Protein AF-A0A538U2J8-F1 (afdb_monomer_lite)

InterPro domains:
  IPR008551 Transport and Golgi organisation protein 2 [PF05742] (1-91)
  IPR008551 Transport and Golgi organisation protein 2 [PTHR17985] (13-91)

Organism: Eiseniibacteriota bacterium (NCBI:txid2212470)

Structure (mmCIF, N/CA/C/O backbone):
data_AF-A0A538U2J8-F1
#
_entry.id   AF-A0A538U2J8-F1
#
loop_
_atom_site.group_PDB
_atom_site.id
_atom_site.type_symbol
_atom_site.label_atom_id
_atom_site.label_alt_id
_atom_site.label_comp_id
_atom_site.label_asym_id
_atom_site.label_entity_id
_atom_site.label_seq_id
_atom_site.pdbx_PDB_ins_code
_atom_site.Cartn_x
_atom_site.Cartn_y
_atom_site.Cartn_z
_atom_site.occupancy
_atom_site.B_iso_or_equiv
_atom_site.auth_seq_id
_atom_site.auth_comp_id
_atom_site.auth_asym_id
_atom_site.auth_atom_id
_atom_site.pdbx_PDB_model_num
ATOM 1 N N . MET A 1 1 ? 1.912 10.768 -15.714 1.00 70.12 1 MET A N 1
ATOM 2 C CA . MET A 1 1 ? 1.910 11.317 -14.343 1.00 70.12 1 MET A CA 1
ATOM 3 C C . MET A 1 1 ? 0.729 10.720 -13.601 1.00 70.12 1 MET A C 1
ATOM 5 O O . MET A 1 1 ? -0.397 11.134 -13.828 1.00 70.12 1 MET A O 1
ATOM 9 N N . CYS A 1 2 ? 0.975 9.734 -12.738 1.00 85.62 2 CYS A N 1
ATOM 10 C CA . CYS A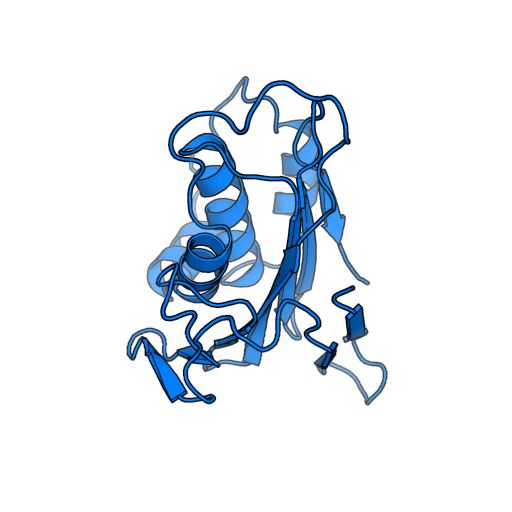 1 2 ? -0.083 9.175 -11.897 1.00 85.62 2 CYS A CA 1
ATOM 11 C C . CYS A 1 2 ? -0.618 10.241 -10.924 1.00 85.62 2 CYS A C 1
ATOM 13 O O . CYS A 1 2 ? 0.172 10.995 -10.352 1.00 85.62 2 CYS A O 1
ATOM 15 N N . THR A 1 3 ? -1.932 10.251 -10.711 1.00 88.50 3 THR A N 1
ATOM 16 C CA . THR A 1 3 ? -2.639 11.192 -9.831 1.00 88.50 3 THR A CA 1
ATOM 17 C C . THR A 1 3 ? -3.480 10.405 -8.841 1.00 88.50 3 THR A C 1
ATOM 19 O O . THR A 1 3 ? -4.131 9.434 -9.223 1.00 88.50 3 THR A O 1
ATOM 22 N N . LEU A 1 4 ? -3.510 10.834 -7.582 1.00 90.94 4 LEU A N 1
ATOM 23 C CA . LEU A 1 4 ? -4.366 10.255 -6.554 1.00 90.94 4 LEU A CA 1
ATOM 24 C C . LEU A 1 4 ? -5.042 11.376 -5.770 1.00 90.94 4 LEU A C 1
ATOM 26 O O . LEU A 1 4 ? -4.392 12.338 -5.367 1.00 90.94 4 LEU A O 1
ATOM 30 N N . ILE A 1 5 ? -6.343 11.220 -5.554 1.00 92.38 5 ILE A N 1
ATOM 31 C CA . ILE A 1 5 ? -7.198 12.076 -4.739 1.00 92.38 5 ILE A CA 1
ATOM 32 C C . ILE A 1 5 ? -7.765 11.195 -3.628 1.00 92.38 5 ILE A C 1
ATOM 34 O O . ILE A 1 5 ? -8.367 10.156 -3.902 1.00 92.38 5 ILE A O 1
ATOM 38 N N . LEU A 1 6 ? -7.571 11.622 -2.384 1.00 92.88 6 LEU A N 1
ATOM 39 C CA . LEU A 1 6 ? -8.107 10.993 -1.183 1.00 92.88 6 LEU A CA 1
ATOM 40 C C . LEU A 1 6 ? -8.945 12.031 -0.434 1.00 92.88 6 LEU A C 1
ATOM 42 O O . LEU A 1 6 ? -8.470 13.137 -0.186 1.00 92.88 6 LEU A O 1
ATOM 46 N N . GLY A 1 7 ? -10.166 11.662 -0.058 1.00 91.31 7 GLY A N 1
ATOM 47 C CA . GLY A 1 7 ? -11.003 12.424 0.861 1.00 91.31 7 GLY A CA 1
ATOM 48 C C . GLY A 1 7 ? -11.506 11.520 1.978 1.00 91.31 7 GLY A C 1
ATOM 49 O O . GLY A 1 7 ? -12.246 10.573 1.715 1.00 91.31 7 GLY A O 1
ATOM 50 N N . ARG A 1 8 ? -11.116 11.810 3.220 1.00 89.56 8 ARG A N 1
ATOM 51 C CA . ARG A 1 8 ? -11.652 11.156 4.418 1.00 89.56 8 ARG A CA 1
ATOM 52 C C . ARG A 1 8 ? -12.831 11.966 4.949 1.00 89.56 8 ARG A C 1
ATOM 54 O O . ARG A 1 8 ? -12.775 13.189 4.959 1.00 89.56 8 ARG A O 1
ATOM 61 N N . ASP A 1 9 ? -13.913 11.289 5.313 1.00 90.44 9 ASP A N 1
ATOM 62 C CA . ASP A 1 9 ? -15.152 11.818 5.904 1.00 90.44 9 ASP A CA 1
ATOM 63 C C . ASP A 1 9 ? -15.890 12.930 5.120 1.00 90.44 9 ASP A C 1
ATOM 65 O O . ASP A 1 9 ? -16.995 13.330 5.489 1.00 90.44 9 ASP A O 1
ATOM 69 N N . VAL A 1 10 ? -15.375 13.337 3.952 1.00 91.31 10 VAL A N 1
ATOM 70 C CA . VAL A 1 10 ? -15.978 14.307 3.015 1.00 91.31 10 VAL A CA 1
ATOM 71 C C . VAL A 1 10 ? -17.358 13.898 2.478 1.00 91.31 10 VAL A C 1
ATOM 73 O O . VAL A 1 10 ? -18.078 14.737 1.948 1.00 91.31 10 VAL A O 1
ATOM 76 N N . LEU A 1 11 ? -17.740 12.622 2.615 1.00 90.19 11 LEU A N 1
ATOM 77 C CA . LEU A 1 11 ? -19.073 12.092 2.282 1.00 90.19 11 LEU A CA 1
ATOM 78 C C . LEU A 1 11 ? -19.846 11.608 3.529 1.00 90.19 11 LEU A C 1
ATOM 80 O O . LEU A 1 11 ? -20.761 10.789 3.400 1.00 90.19 11 LEU A O 1
ATOM 84 N N . GLY A 1 12 ? -19.467 12.071 4.725 1.00 91.56 12 GLY A N 1
ATOM 85 C CA . GLY A 1 12 ? -19.970 11.624 6.031 1.00 91.56 12 GLY A CA 1
ATOM 86 C C . GLY A 1 12 ? -18.958 10.761 6.795 1.00 91.56 12 GLY A C 1
ATOM 87 O O . GLY A 1 12 ? -18.108 10.121 6.185 1.00 91.56 12 GLY A O 1
ATOM 88 N N . GLN A 1 13 ? -19.067 10.736 8.127 1.00 90.75 13 GLN A N 1
ATOM 89 C CA . GLN A 1 13 ? -18.110 10.083 9.034 1.00 90.75 13 GLN A CA 1
ATOM 90 C C . GLN A 1 13 ? -17.902 8.583 8.758 1.00 90.75 13 GLN A C 1
ATOM 92 O O . GLN A 1 13 ? -18.843 7.855 8.430 1.00 90.75 13 GLN A O 1
ATOM 97 N N . GLY A 1 14 ? -16.667 8.115 8.951 1.00 87.38 14 GLY A N 1
ATOM 98 C CA . GLY A 1 14 ? -16.268 6.724 8.743 1.00 87.38 14 GLY A CA 1
ATOM 99 C C . GLY A 1 14 ? -16.186 6.327 7.266 1.00 87.38 14 GLY A C 1
ATOM 100 O O . GLY A 1 14 ? -16.427 5.161 6.935 1.00 87.38 14 GLY A O 1
ATOM 101 N N . ARG A 1 15 ? -15.897 7.276 6.362 1.00 89.62 15 ARG A N 1
ATOM 102 C CA . ARG A 1 15 ? -15.886 7.047 4.906 1.00 89.62 15 ARG A CA 1
ATOM 103 C C . ARG A 1 15 ? -14.585 7.508 4.264 1.00 89.62 15 ARG A C 1
ATOM 105 O O . ARG A 1 15 ? -14.061 8.575 4.557 1.00 89.62 15 ARG A O 1
ATOM 112 N N . VAL A 1 16 ? -14.116 6.715 3.306 1.00 90.94 16 VAL A N 1
ATOM 113 C CA . VAL A 1 16 ? -12.975 7.036 2.447 1.00 90.94 16 VAL A CA 1
ATOM 114 C C . VAL A 1 16 ? -13.465 7.128 1.008 1.00 90.94 16 VAL A C 1
ATOM 116 O O . VAL A 1 16 ? -13.988 6.158 0.462 1.00 90.94 16 VAL A O 1
ATOM 119 N N . LEU A 1 17 ? -13.273 8.291 0.391 1.00 91.44 17 LEU A N 1
ATOM 120 C CA . LEU A 1 17 ? -13.365 8.489 -1.049 1.00 91.44 17 LEU A CA 1
ATOM 121 C C . LEU A 1 17 ? -11.952 8.429 -1.635 1.00 91.44 17 LEU A C 1
ATOM 123 O O . LEU A 1 17 ? -11.073 9.180 -1.214 1.00 91.44 17 LEU A O 1
ATOM 127 N N . LEU A 1 18 ? -11.747 7.568 -2.629 1.00 91.44 18 LEU A N 1
ATOM 128 C CA . LEU A 1 18 ? -10.489 7.455 -3.359 1.00 91.44 18 LEU A CA 1
ATOM 129 C C . LEU A 1 18 ? -10.755 7.533 -4.864 1.00 91.44 18 LEU A C 1
ATOM 131 O O . LEU A 1 18 ? -11.567 6.775 -5.389 1.00 91.44 18 LEU A O 1
ATOM 135 N N . ALA A 1 19 ? -10.026 8.401 -5.558 1.00 91.62 19 ALA A N 1
ATOM 136 C CA . ALA A 1 19 ? -9.932 8.395 -7.012 1.00 91.62 19 ALA A CA 1
ATOM 137 C C . ALA A 1 19 ? -8.454 8.378 -7.411 1.00 91.62 19 ALA A C 1
ATOM 139 O O . ALA A 1 19 ? -7.679 9.227 -6.977 1.00 91.62 19 ALA A O 1
ATOM 140 N N . ALA A 1 20 ? -8.051 7.414 -8.235 1.00 89.31 20 ALA A N 1
ATOM 141 C CA . ALA A 1 20 ? -6.679 7.290 -8.709 1.00 89.31 20 ALA A CA 1
ATOM 142 C C . ALA A 1 20 ? -6.673 7.201 -10.236 1.00 89.31 20 ALA A C 1
ATOM 144 O O . ALA A 1 20 ? -7.227 6.259 -10.799 1.00 89.31 20 ALA A O 1
ATOM 145 N N . ASN A 1 21 ? -6.035 8.168 -10.900 1.00 87.69 21 ASN A N 1
ATOM 146 C CA . ASN A 1 21 ? -5.711 8.035 -12.313 1.00 87.69 21 ASN A CA 1
ATOM 147 C C . ASN A 1 21 ? -4.321 7.428 -12.458 1.00 87.69 21 ASN A C 1
ATOM 149 O O . ASN A 1 21 ? -3.330 7.969 -11.949 1.00 87.69 21 ASN A O 1
ATOM 153 N N . ARG A 1 22 ? -4.250 6.342 -13.221 1.00 85.88 22 ARG A N 1
ATOM 154 C CA . ARG A 1 22 ? -2.985 5.750 -13.607 1.00 85.88 22 ARG A CA 1
ATOM 155 C C . ARG A 1 22 ? -2.555 6.273 -14.975 1.00 85.88 22 ARG A C 1
ATOM 157 O O . ARG A 1 22 ? -3.319 6.231 -15.927 1.00 85.88 22 ARG A O 1
ATOM 164 N N . ASP A 1 23 ? -1.308 6.726 -15.055 1.00 81.06 23 ASP A N 1
ATOM 165 C CA . ASP A 1 23 ? -0.713 7.239 -16.288 1.00 81.06 23 ASP A CA 1
ATOM 166 C C . ASP A 1 23 ? 0.780 6.864 -16.351 1.00 81.06 23 ASP A C 1
ATOM 168 O O . ASP A 1 23 ? 1.617 7.419 -15.620 1.00 81.06 23 ASP A O 1
ATOM 172 N N . GLU A 1 24 ? 1.044 5.872 -17.204 1.00 80.25 24 GLU A N 1
ATOM 173 C CA . GLU A 1 24 ? 2.308 5.230 -17.584 1.00 80.25 24 GLU A CA 1
ATOM 174 C C . GLU A 1 24 ? 2.142 4.672 -19.021 1.00 80.25 24 GLU A C 1
ATOM 176 O O . GLU A 1 24 ? 1.032 4.652 -19.549 1.00 80.25 24 GLU A O 1
ATOM 181 N N . ASP A 1 25 ? 3.242 4.235 -19.642 1.00 83.19 25 ASP A N 1
ATOM 182 C CA . ASP A 1 25 ? 3.318 3.586 -20.962 1.00 83.19 25 ASP A CA 1
ATOM 183 C C . ASP A 1 25 ? 2.108 2.673 -21.301 1.00 83.19 25 ASP A C 1
ATOM 185 O O . ASP A 1 25 ? 1.963 1.609 -20.688 1.00 83.19 25 ASP A O 1
ATOM 189 N N . PRO A 1 26 ? 1.274 3.033 -22.304 1.00 83.12 26 PRO A N 1
ATOM 190 C CA . PRO A 1 26 ? 0.135 2.224 -22.746 1.00 83.12 26 PRO A CA 1
ATOM 191 C C . PRO A 1 26 ? 0.498 0.827 -23.269 1.00 83.12 26 PRO A C 1
ATOM 193 O O . PRO A 1 26 ? -0.369 -0.044 -23.308 1.00 83.12 26 PRO A O 1
ATOM 196 N N . ALA A 1 27 ? 1.754 0.587 -23.662 1.00 89.06 27 ALA A N 1
ATOM 197 C CA . ALA A 1 27 ? 2.226 -0.733 -24.079 1.00 89.06 27 ALA A CA 1
ATOM 198 C C . ALA A 1 27 ? 2.588 -1.649 -22.892 1.00 89.06 27 ALA A C 1
ATOM 200 O O . ALA A 1 27 ? 2.877 -2.833 -23.091 1.00 89.06 27 ALA A O 1
ATOM 201 N N . ARG A 1 28 ? 2.583 -1.144 -21.648 1.00 88.44 28 ARG A N 1
ATOM 202 C CA . ARG A 1 28 ? 2.939 -1.930 -20.461 1.00 88.44 28 ARG A CA 1
ATOM 203 C C . ARG A 1 28 ? 1.826 -2.936 -20.120 1.00 88.44 28 ARG A C 1
ATOM 205 O O . ARG A 1 28 ? 0.731 -2.523 -19.740 1.00 88.44 28 ARG A O 1
ATOM 212 N N . PRO A 1 29 ? 2.083 -4.258 -20.180 1.00 92.62 29 PRO A N 1
ATOM 213 C CA . PRO A 1 29 ? 1.033 -5.251 -20.003 1.00 92.62 29 PRO A CA 1
ATOM 214 C C . PRO A 1 29 ? 0.550 -5.303 -18.548 1.00 92.62 29 PRO A C 1
ATOM 216 O O . PRO A 1 29 ? 1.333 -5.463 -17.607 1.00 92.62 29 PRO A O 1
ATOM 219 N N . ALA A 1 30 ? -0.766 -5.223 -18.384 1.00 92.62 30 ALA A N 1
ATOM 220 C CA . ALA A 1 30 ? -1.463 -5.374 -17.117 1.00 92.62 30 ALA A CA 1
ATOM 221 C C . ALA A 1 30 ? -2.723 -6.231 -17.295 1.00 92.62 30 ALA A C 1
ATOM 223 O O . ALA A 1 30 ? -3.224 -6.397 -18.410 1.00 92.62 30 ALA A O 1
ATOM 224 N N . ASP A 1 31 ? -3.222 -6.775 -16.194 1.00 94.88 31 ASP A N 1
ATOM 225 C CA . ASP A 1 31 ? -4.511 -7.460 -16.123 1.00 94.88 31 ASP A CA 1
ATOM 226 C C . ASP A 1 31 ? -5.601 -6.495 -15.631 1.00 94.88 31 ASP A C 1
ATOM 228 O O . ASP A 1 31 ? -5.300 -5.599 -14.827 1.00 94.88 31 ASP A O 1
ATOM 232 N N . PRO A 1 32 ? -6.860 -6.656 -16.084 1.00 93.25 32 PRO A N 1
ATOM 233 C CA . PRO A 1 32 ? -7.988 -5.902 -15.545 1.00 93.25 32 PRO A CA 1
ATOM 234 C C . PRO A 1 32 ? -8.179 -6.190 -14.042 1.00 93.25 32 PRO A C 1
ATOM 236 O O . PRO A 1 32 ? -7.621 -7.161 -13.526 1.00 93.25 32 PRO A O 1
ATOM 239 N N . PRO A 1 33 ? -8.967 -5.372 -13.318 1.00 93.44 33 PRO A N 1
ATOM 240 C CA . PRO A 1 33 ? -9.253 -5.610 -11.908 1.00 93.44 33 PRO A CA 1
ATOM 241 C C . PRO A 1 33 ? -9.812 -7.016 -11.659 1.00 93.44 33 PRO A C 1
ATOM 243 O O . PRO A 1 33 ? -10.858 -7.384 -12.191 1.00 93.44 33 PRO A O 1
ATOM 246 N N . GLY A 1 34 ? -9.111 -7.785 -10.831 1.00 96.06 34 GLY A N 1
ATOM 247 C CA . GLY A 1 34 ? -9.464 -9.150 -10.458 1.00 96.06 34 GLY A CA 1
ATOM 248 C C . GLY A 1 34 ? -8.949 -9.486 -9.063 1.00 96.06 34 GLY A C 1
ATOM 249 O O . GLY A 1 34 ? -8.457 -8.611 -8.347 1.00 96.06 34 GLY A O 1
ATOM 250 N N . VAL A 1 35 ? -9.067 -10.750 -8.662 1.00 97.38 35 VAL A N 1
ATOM 251 C CA . VAL A 1 35 ? -8.549 -11.212 -7.368 1.00 97.38 35 VAL A CA 1
ATOM 252 C C . VAL A 1 35 ? -7.024 -11.309 -7.434 1.00 97.38 35 VAL A C 1
ATOM 254 O O . VAL A 1 35 ? -6.470 -11.968 -8.311 1.00 97.38 35 VAL A O 1
ATOM 257 N N . LEU A 1 36 ? -6.345 -10.647 -6.500 1.00 96.94 36 LEU A N 1
ATOM 258 C CA . LEU A 1 36 ? -4.885 -10.646 -6.368 1.00 96.94 36 LEU A CA 1
ATOM 259 C C . LEU A 1 36 ? -4.394 -11.612 -5.276 1.00 96.94 36 LEU A C 1
ATOM 261 O O . LEU A 1 36 ? -3.248 -12.054 -5.323 1.00 96.94 36 LEU A O 1
ATOM 265 N N . MET A 1 37 ? -5.256 -11.903 -4.299 1.00 95.19 37 MET A N 1
ATOM 266 C CA . MET A 1 37 ? -5.047 -12.779 -3.141 1.00 95.19 37 MET A CA 1
ATOM 267 C C . MET A 1 37 ? -6.429 -13.108 -2.553 1.00 95.19 37 MET A C 1
ATOM 269 O O . MET A 1 37 ? -7.303 -12.243 -2.579 1.00 95.19 37 MET A O 1
ATOM 273 N N . GLU A 1 38 ? -6.649 -14.318 -2.033 1.00 93.75 38 GLU A N 1
ATOM 274 C CA . GLU A 1 38 ? -7.930 -14.693 -1.396 1.00 93.75 38 GLU A CA 1
ATOM 275 C C . GLU A 1 38 ? -7.930 -14.497 0.130 1.00 93.75 38 GLU A C 1
ATOM 277 O O . GLU A 1 38 ? -8.976 -14.233 0.721 1.00 93.75 38 GLU A O 1
ATOM 282 N N . HIS A 1 39 ? -6.771 -14.603 0.790 1.00 90.75 39 HIS A N 1
ATOM 283 C CA . HIS A 1 39 ? -6.652 -14.560 2.253 1.00 90.75 39 HIS A CA 1
ATOM 284 C C . HIS A 1 39 ? -5.461 -13.678 2.693 1.00 90.75 39 HIS A C 1
ATOM 286 O O . HIS A 1 39 ? -4.326 -14.143 2.613 1.00 90.75 39 HIS A O 1
ATOM 292 N N . PRO A 1 40 ? -5.696 -12.431 3.160 1.00 91.88 40 PRO A N 1
ATOM 293 C CA . PRO A 1 40 ? -6.956 -11.688 3.062 1.00 91.88 40 PRO A CA 1
ATOM 294 C C . PRO A 1 40 ? -7.343 -11.421 1.600 1.00 91.88 40 PRO A C 1
ATOM 296 O O . PRO A 1 40 ? -6.489 -11.366 0.715 1.00 91.88 40 PRO A O 1
ATOM 299 N N . ARG A 1 41 ? -8.638 -11.231 1.337 1.00 95.12 41 ARG A N 1
ATOM 300 C CA . ARG A 1 41 ? -9.131 -11.017 -0.025 1.00 95.12 41 ARG A CA 1
ATOM 301 C C . ARG A 1 41 ? -8.723 -9.641 -0.549 1.00 95.12 41 ARG A C 1
ATOM 303 O O . ARG A 1 41 ? -9.126 -8.611 -0.002 1.00 95.12 41 ARG A O 1
ATOM 310 N N . LEU A 1 42 ? -7.929 -9.637 -1.619 1.00 97.19 42 LEU A N 1
ATOM 311 C CA . LEU A 1 42 ? -7.433 -8.451 -2.316 1.00 97.19 42 LEU A CA 1
ATOM 312 C C . LEU A 1 42 ? -7.969 -8.400 -3.745 1.00 97.19 42 LEU A C 1
ATOM 314 O O . LEU A 1 42 ? -7.876 -9.381 -4.482 1.00 97.19 42 LEU A O 1
ATOM 318 N N . VAL A 1 43 ? -8.451 -7.231 -4.163 1.00 96.81 43 VAL A N 1
ATOM 319 C CA . VAL A 1 43 ? -8.939 -6.966 -5.523 1.00 96.81 43 VAL A CA 1
ATOM 320 C C . VAL A 1 43 ? -8.187 -5.785 -6.133 1.00 96.81 43 VAL A C 1
ATOM 322 O O . VAL A 1 43 ? -8.015 -4.749 -5.493 1.00 96.81 43 VAL A O 1
ATOM 325 N N . GLY A 1 44 ? -7.746 -5.920 -7.381 1.00 95.81 44 GLY A N 1
ATOM 326 C CA . GLY A 1 44 ? -7.039 -4.869 -8.114 1.00 95.81 44 GLY A CA 1
ATOM 327 C C . GLY A 1 44 ? -6.495 -5.358 -9.456 1.00 95.81 44 GLY A C 1
ATOM 328 O O . GLY A 1 44 ? -6.603 -6.536 -9.787 1.00 95.81 44 GLY A O 1
ATOM 329 N N . GLY A 1 45 ? -5.924 -4.455 -10.255 1.00 95.00 45 GLY A N 1
ATOM 330 C CA . GLY A 1 45 ? -5.249 -4.828 -11.508 1.00 95.00 45 GLY A CA 1
ATOM 331 C C . GLY A 1 45 ? -3.825 -5.327 -11.250 1.00 95.00 45 GLY A C 1
ATOM 332 O O . GLY A 1 45 ? -3.132 -4.783 -10.385 1.00 95.00 45 GLY A O 1
ATOM 333 N N . ARG A 1 46 ? -3.356 -6.330 -11.997 1.00 95.62 46 ARG A N 1
ATOM 334 C CA . ARG A 1 46 ? -2.002 -6.901 -11.850 1.00 95.62 46 ARG A CA 1
ATOM 335 C C . ARG A 1 46 ? -1.051 -6.352 -12.913 1.00 95.62 46 ARG A C 1
ATOM 337 O O . ARG A 1 46 ? -1.425 -6.209 -14.070 1.00 95.62 46 ARG A O 1
ATOM 344 N N . ASP A 1 47 ? 0.190 -6.050 -12.546 1.00 94.12 47 ASP A N 1
ATOM 345 C CA . ASP A 1 47 ? 1.259 -5.743 -13.501 1.00 94.12 47 ASP A CA 1
ATOM 346 C C . ASP A 1 47 ? 1.870 -7.052 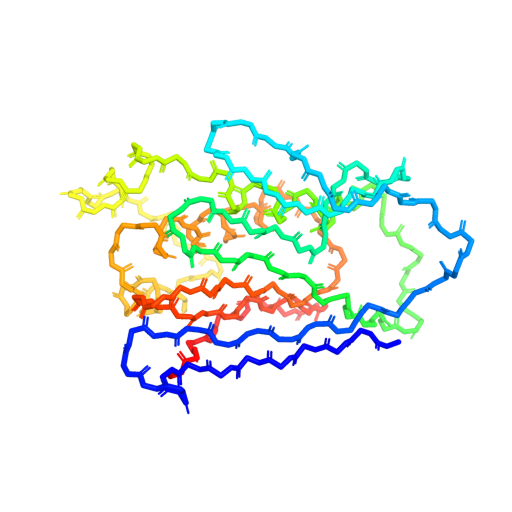-14.023 1.00 94.12 47 ASP A C 1
ATOM 348 O O . ASP A 1 47 ? 2.538 -7.765 -13.271 1.00 94.12 47 ASP A O 1
ATOM 352 N N . ARG A 1 48 ? 1.680 -7.375 -15.309 1.00 93.75 48 ARG A N 1
ATOM 353 C CA . ARG A 1 48 ? 2.207 -8.621 -15.894 1.00 93.75 48 ARG A CA 1
ATOM 354 C C . ARG A 1 48 ? 3.719 -8.601 -16.127 1.00 93.75 48 ARG A C 1
ATOM 356 O O . ARG A 1 48 ? 4.310 -9.662 -16.286 1.00 93.75 48 ARG A O 1
ATOM 363 N N . ARG A 1 49 ? 4.360 -7.427 -16.122 1.00 90.81 49 ARG A N 1
ATOM 364 C CA . ARG A 1 49 ? 5.819 -7.275 -16.270 1.00 90.81 49 ARG A CA 1
ATOM 365 C C . ARG A 1 49 ? 6.559 -7.340 -14.929 1.00 90.81 49 ARG A C 1
ATOM 367 O O . ARG A 1 49 ? 7.710 -7.757 -14.901 1.00 90.81 49 ARG A O 1
ATOM 374 N N . ALA A 1 50 ? 5.931 -6.897 -13.841 1.00 90.69 50 ALA A N 1
ATOM 375 C CA . ALA A 1 50 ? 6.563 -6.726 -12.527 1.00 90.69 50 ALA A CA 1
ATOM 376 C C . ALA A 1 50 ? 5.855 -7.466 -11.372 1.00 90.69 50 ALA A C 1
ATOM 378 O O . ALA A 1 50 ? 6.185 -7.225 -10.207 1.00 90.69 50 ALA A O 1
ATOM 379 N N . GLY A 1 51 ? 4.857 -8.306 -11.676 1.00 93.44 51 GLY A N 1
ATOM 380 C CA . GLY A 1 51 ? 4.147 -9.224 -10.769 1.00 93.44 51 GLY A CA 1
ATOM 381 C C . GLY A 1 51 ? 3.246 -8.591 -9.698 1.00 93.44 51 GLY A C 1
ATOM 382 O O . GLY A 1 51 ? 2.370 -9.266 -9.164 1.00 93.44 51 GLY A O 1
ATOM 383 N N . GLY A 1 52 ? 3.465 -7.317 -9.374 1.00 95.00 52 GLY A N 1
ATOM 384 C CA . GLY A 1 52 ? 2.779 -6.588 -8.310 1.00 95.00 52 GLY A CA 1
ATOM 385 C C . GLY A 1 52 ? 1.480 -5.902 -8.734 1.00 95.00 52 GLY A C 1
ATOM 386 O O . GLY A 1 52 ? 0.941 -6.141 -9.814 1.00 95.00 52 GLY A O 1
ATOM 387 N N . THR A 1 53 ? 1.007 -4.982 -7.896 1.00 96.12 53 THR A N 1
ATOM 388 C CA . THR A 1 53 ? -0.099 -4.065 -8.208 1.00 96.12 53 THR A CA 1
ATOM 389 C C . THR A 1 53 ? 0.242 -2.620 -7.833 1.00 96.12 53 THR A C 1
ATOM 391 O O . THR A 1 53 ? 1.241 -2.344 -7.180 1.00 96.12 53 THR A O 1
ATOM 394 N N . TRP A 1 54 ? -0.590 -1.683 -8.267 1.00 94.56 54 TRP A N 1
ATOM 395 C CA . TRP A 1 54 ? -0.521 -0.250 -7.967 1.00 94.56 54 TRP A CA 1
ATOM 396 C C . TRP A 1 54 ? -1.757 0.281 -7.227 1.00 94.56 54 TRP A C 1
ATOM 398 O O . TRP A 1 54 ? -1.717 1.401 -6.721 1.00 94.56 54 TRP A O 1
ATOM 408 N N . LEU A 1 55 ? -2.813 -0.529 -7.103 1.00 96.00 55 LEU A N 1
ATOM 409 C CA . LEU A 1 55 ? -3.959 -0.278 -6.232 1.00 96.00 55 LEU A CA 1
ATOM 410 C C . LEU A 1 55 ? -4.590 -1.624 -5.854 1.00 96.00 55 LEU A C 1
ATOM 412 O O . LEU A 1 55 ? -5.038 -2.359 -6.733 1.00 96.00 55 LEU A O 1
ATOM 416 N N . ALA A 1 56 ? -4.626 -1.925 -4.557 1.00 96.88 56 ALA A N 1
ATOM 417 C CA . ALA A 1 56 ? -5.289 -3.087 -3.977 1.00 96.88 56 ALA A CA 1
ATOM 418 C C . ALA A 1 56 ? -6.390 -2.627 -3.015 1.00 96.88 56 ALA A C 1
ATOM 420 O O . ALA A 1 56 ? -6.104 -1.982 -2.005 1.00 96.88 56 ALA A O 1
ATOM 421 N N . LEU A 1 57 ? -7.640 -2.980 -3.311 1.00 96.00 57 LEU A N 1
ATOM 422 C CA . LEU A 1 57 ? -8.731 -2.932 -2.344 1.00 96.00 57 LEU A CA 1
ATOM 423 C C . LEU A 1 57 ? -8.679 -4.211 -1.506 1.00 96.00 57 LEU A C 1
ATOM 425 O O . LEU A 1 57 ? -8.652 -5.308 -2.063 1.00 96.00 57 LEU A O 1
ATOM 429 N N . ARG A 1 58 ? -8.682 -4.074 -0.183 1.00 94.88 58 ARG A N 1
ATOM 430 C CA . ARG A 1 58 ? -8.762 -5.185 0.765 1.00 94.88 58 ARG A CA 1
ATOM 431 C C . ARG A 1 58 ? -10.197 -5.326 1.256 1.00 94.88 58 ARG A C 1
ATOM 433 O O . ARG A 1 58 ? -10.831 -4.348 1.663 1.00 94.88 58 ARG A O 1
ATOM 440 N N . GLU A 1 59 ? -10.696 -6.553 1.279 1.00 87.25 59 GLU A N 1
ATOM 441 C CA . GLU A 1 59 ? -11.939 -6.870 1.972 1.00 87.25 59 GLU A CA 1
ATOM 442 C C . GLU A 1 59 ? -11.820 -6.470 3.457 1.00 87.25 59 GLU A C 1
ATOM 444 O O . GLU A 1 59 ? -10.793 -6.700 4.108 1.00 87.25 59 GLU A O 1
ATOM 449 N N . GLY A 1 60 ? -12.833 -5.763 3.970 1.00 73.06 60 GLY A N 1
ATOM 450 C CA . GLY A 1 60 ? -12.730 -5.032 5.241 1.00 73.06 60 GLY A CA 1
ATOM 451 C C . GLY A 1 60 ? -12.344 -3.544 5.131 1.00 73.06 60 GLY A C 1
ATOM 452 O O . GLY A 1 60 ? -11.858 -2.985 6.104 1.00 73.06 60 GLY A O 1
ATOM 453 N N . ARG A 1 61 ? -12.613 -2.884 3.991 1.00 80.62 61 ARG A N 1
ATOM 454 C CA . ARG A 1 61 ? -12.592 -1.408 3.784 1.00 80.62 61 ARG A CA 1
ATOM 455 C C . ARG A 1 61 ? -11.230 -0.699 3.681 1.00 80.62 61 ARG A C 1
ATOM 457 O O . ARG A 1 61 ? -11.227 0.522 3.531 1.00 80.62 61 ARG A O 1
ATOM 464 N N . ALA A 1 62 ? -10.102 -1.403 3.715 1.00 93.69 62 ALA A N 1
ATOM 465 C CA . ALA A 1 62 ? -8.799 -0.773 3.476 1.00 93.69 62 ALA A CA 1
ATOM 466 C C . ALA A 1 62 ? -8.456 -0.720 1.975 1.00 93.69 62 ALA A C 1
ATOM 468 O O . ALA A 1 62 ? -8.789 -1.635 1.222 1.00 93.69 62 ALA A O 1
ATOM 469 N N . VAL A 1 63 ? -7.743 0.319 1.536 1.00 96.19 63 VAL A N 1
ATOM 470 C CA . VAL A 1 63 ? -7.144 0.397 0.193 1.00 96.19 63 VAL A CA 1
ATOM 471 C C . VAL A 1 63 ? -5.677 0.790 0.312 1.00 96.19 63 VAL A C 1
ATOM 473 O O . VAL A 1 63 ? -5.339 1.729 1.033 1.00 96.19 63 VAL A O 1
ATOM 476 N N . VAL A 1 64 ? -4.810 0.096 -0.424 1.00 97.50 64 VAL A N 1
ATOM 477 C CA . VAL A 1 64 ? -3.383 0.422 -0.541 1.00 97.50 64 VAL A CA 1
ATOM 478 C C . VAL A 1 64 ? -3.081 0.802 -1.986 1.00 97.50 64 VAL A C 1
ATOM 480 O O . VAL A 1 64 ? -3.467 0.083 -2.907 1.00 97.50 64 VAL A O 1
ATOM 483 N N . ALA A 1 65 ? -2.413 1.933 -2.208 1.00 96.56 65 ALA A N 1
ATOM 484 C CA . ALA A 1 65 ? -2.146 2.465 -3.546 1.00 96.56 65 ALA A CA 1
ATOM 485 C C . ALA A 1 65 ? -0.730 3.044 -3.670 1.00 96.56 65 ALA A C 1
ATOM 487 O O . ALA A 1 65 ? -0.148 3.501 -2.688 1.00 96.56 65 ALA A O 1
ATOM 488 N N . LEU A 1 66 ? -0.174 3.046 -4.884 1.00 95.31 66 LEU A N 1
ATOM 489 C CA . LEU A 1 66 ? 1.203 3.464 -5.156 1.00 95.31 66 LEU A CA 1
ATOM 490 C C . LEU A 1 66 ? 1.280 4.545 -6.238 1.00 95.31 66 LEU A C 1
ATOM 492 O O . LEU A 1 66 ? 0.840 4.359 -7.371 1.00 95.31 66 LEU A O 1
ATOM 496 N N . LEU A 1 67 ? 1.971 5.635 -5.913 1.00 92.44 67 LEU A N 1
ATOM 497 C CA . LEU A 1 67 ? 2.415 6.659 -6.851 1.00 92.44 67 LEU A CA 1
ATOM 498 C C . LEU A 1 67 ? 3.915 6.489 -7.126 1.00 92.44 67 LEU A C 1
ATOM 500 O O . LEU A 1 67 ? 4.753 6.685 -6.240 1.00 92.44 67 LEU A O 1
ATOM 504 N N . ASN A 1 68 ? 4.269 6.172 -8.373 1.00 88.69 68 ASN A N 1
ATOM 505 C CA . ASN A 1 68 ? 5.657 6.228 -8.834 1.00 88.69 68 ASN A CA 1
ATOM 506 C C . ASN A 1 68 ? 6.157 7.682 -8.782 1.00 88.69 68 ASN A C 1
ATOM 508 O O . ASN A 1 68 ? 5.584 8.559 -9.431 1.00 88.69 68 ASN A O 1
ATOM 512 N N . ARG A 1 69 ? 7.252 7.943 -8.058 1.00 84.31 69 ARG A N 1
ATOM 513 C CA . ARG A 1 69 ? 7.944 9.240 -8.115 1.00 84.31 69 ARG A CA 1
ATOM 514 C C . ARG A 1 69 ? 8.990 9.227 -9.229 1.00 84.31 69 ARG A C 1
ATOM 516 O O . ARG A 1 69 ? 9.536 8.175 -9.563 1.00 84.31 69 ARG A O 1
ATOM 523 N N . ARG A 1 70 ? 9.274 10.403 -9.801 1.00 74.06 70 ARG A N 1
ATOM 524 C CA . ARG A 1 70 ? 10.379 10.564 -10.757 1.00 74.06 70 ARG A CA 1
ATOM 525 C C . ARG A 1 70 ? 11.706 10.316 -10.046 1.00 74.06 70 ARG A C 1
ATOM 527 O O . ARG A 1 70 ? 11.939 10.842 -8.960 1.00 74.06 70 ARG A O 1
ATOM 534 N N . GLU A 1 71 ? 12.572 9.545 -10.686 1.00 70.62 71 GLU A N 1
ATOM 535 C CA . GLU A 1 71 ? 13.980 9.473 -10.310 1.00 70.62 71 GLU A CA 1
ATOM 536 C C . GLU A 1 71 ? 14.701 10.745 -10.769 1.00 70.62 71 GLU A C 1
ATOM 538 O O . GLU A 1 71 ? 14.277 11.404 -11.723 1.00 70.62 71 GLU A O 1
ATOM 543 N N . ARG A 1 72 ? 15.769 11.128 -10.064 1.00 62.69 72 ARG A N 1
ATOM 544 C CA . ARG A 1 72 ? 16.539 12.327 -10.397 1.00 62.69 72 ARG A CA 1
ATOM 545 C C . ARG A 1 72 ? 17.403 12.037 -11.624 1.00 62.69 72 ARG A C 1
ATOM 547 O O . ARG A 1 72 ? 18.342 11.248 -11.541 1.00 62.69 72 ARG A O 1
ATOM 554 N N . SER A 1 73 ? 17.088 12.678 -12.749 1.00 51.19 73 SER A N 1
ATOM 555 C CA . SER A 1 73 ? 17.887 12.598 -13.977 1.00 51.19 73 SER A CA 1
ATOM 556 C C . SER A 1 73 ? 19.360 12.900 -13.681 1.00 51.19 73 SER A C 1
ATOM 558 O O . SER A 1 73 ? 19.658 13.909 -13.043 1.00 51.19 73 SER A O 1
ATOM 560 N N . GLY A 1 74 ? 20.267 12.031 -14.135 1.00 51.09 74 GLY A N 1
ATOM 561 C CA . GLY A 1 74 ? 21.708 12.153 -13.879 1.00 51.09 74 GLY A CA 1
ATOM 562 C C . GLY A 1 74 ? 22.223 11.446 -12.617 1.00 51.09 74 GLY A C 1
ATOM 563 O O . GLY A 1 74 ? 23.413 11.537 -12.335 1.00 51.09 74 GLY A O 1
ATOM 564 N N . GLY A 1 75 ? 21.378 10.723 -11.871 1.00 49.19 75 GLY A N 1
ATOM 565 C CA . GLY A 1 75 ? 21.871 9.708 -10.930 1.00 49.19 75 GLY A CA 1
ATOM 566 C C . GLY A 1 75 ? 22.604 8.561 -11.652 1.00 49.19 75 GLY A C 1
ATOM 567 O O . GLY A 1 75 ? 22.425 8.397 -12.863 1.00 49.19 75 GLY A O 1
ATOM 568 N N . PRO A 1 76 ? 23.414 7.750 -10.940 1.00 46.38 76 PRO A N 1
ATOM 569 C CA . PRO A 1 76 ? 24.039 6.564 -11.524 1.00 46.38 76 PRO A CA 1
ATOM 570 C C . PRO A 1 76 ? 22.981 5.616 -12.107 1.00 46.38 76 PRO A C 1
ATOM 572 O O . PRO A 1 76 ? 21.839 5.582 -11.637 1.00 46.38 76 PRO A O 1
ATOM 575 N N . ALA A 1 77 ? 23.371 4.849 -13.133 1.00 49.66 77 ALA A N 1
ATOM 576 C CA . ALA A 1 77 ? 22.496 3.885 -13.797 1.00 49.66 77 ALA A CA 1
ATOM 577 C C . ALA A 1 77 ? 21.785 2.987 -12.770 1.00 49.66 77 ALA A C 1
ATOM 579 O O . ALA A 1 77 ? 22.380 2.619 -11.756 1.00 49.66 77 ALA A O 1
ATOM 580 N N . ALA A 1 78 ? 20.504 2.692 -13.022 1.00 54.62 78 ALA A N 1
ATOM 581 C CA . ALA A 1 78 ? 19.600 2.102 -12.037 1.00 54.62 78 ALA A CA 1
ATOM 582 C C . ALA A 1 78 ? 20.247 0.912 -11.311 1.00 54.62 78 ALA A C 1
ATOM 584 O O . ALA A 1 78 ? 20.608 -0.080 -11.943 1.00 54.62 78 ALA A O 1
ATOM 585 N N . ALA A 1 79 ? 20.404 1.053 -9.989 1.00 53.03 79 ALA A N 1
ATOM 586 C CA . ALA A 1 79 ? 21.100 0.076 -9.159 1.00 53.03 79 ALA A CA 1
ATOM 587 C C . ALA A 1 79 ? 20.526 -1.341 -9.368 1.00 53.03 79 ALA A C 1
ATOM 589 O O . ALA A 1 79 ? 19.301 -1.455 -9.521 1.00 53.03 79 ALA A O 1
ATOM 590 N N . PRO A 1 80 ? 21.372 -2.393 -9.364 1.00 52.25 80 PRO A N 1
ATOM 591 C CA . PRO A 1 80 ? 20.934 -3.759 -9.626 1.00 52.25 80 PRO A CA 1
ATOM 592 C C . PRO A 1 80 ? 19.717 -4.152 -8.783 1.00 52.25 80 PRO A C 1
ATOM 594 O O . PRO A 1 80 ? 19.683 -3.916 -7.578 1.00 52.25 80 PRO A O 1
ATOM 597 N N . GLU A 1 81 ? 18.719 -4.727 -9.453 1.00 67.94 81 GLU A N 1
ATOM 598 C CA . GLU A 1 81 ? 17.583 -5.436 -8.848 1.00 67.94 81 GLU A CA 1
ATOM 599 C C . GLU A 1 81 ? 16.839 -4.690 -7.722 1.00 67.94 81 GLU A C 1
ATOM 601 O O . GLU A 1 81 ? 16.470 -5.254 -6.692 1.00 67.94 81 GLU A O 1
ATOM 606 N N . ARG A 1 82 ? 16.511 -3.410 -7.955 1.00 83.25 82 ARG A N 1
ATOM 607 C CA . ARG A 1 82 ? 15.491 -2.715 -7.149 1.00 83.25 82 ARG A CA 1
ATOM 608 C C . ARG A 1 82 ? 14.178 -3.504 -7.129 1.00 83.25 82 ARG A C 1
ATOM 610 O O . ARG A 1 82 ? 13.593 -3.783 -8.180 1.00 83.25 82 ARG A O 1
ATOM 617 N N . ARG A 1 83 ? 13.669 -3.784 -5.927 1.00 90.88 83 ARG A N 1
ATOM 618 C CA . ARG A 1 83 ? 12.431 -4.534 -5.689 1.00 90.88 83 ARG A CA 1
ATOM 619 C C . ARG A 1 83 ? 11.236 -3.841 -6.344 1.00 90.88 83 ARG A C 1
ATOM 621 O O . ARG A 1 83 ? 11.121 -2.611 -6.367 1.00 90.88 83 ARG A O 1
ATOM 628 N N . SER A 1 84 ? 10.310 -4.645 -6.866 1.00 91.62 84 SER A N 1
ATOM 629 C CA . SER A 1 84 ? 9.069 -4.147 -7.461 1.00 91.62 84 SER A CA 1
ATOM 630 C C . SER A 1 84 ? 8.277 -3.349 -6.424 1.00 91.62 84 SER A C 1
ATOM 632 O O . SER A 1 84 ? 7.730 -3.914 -5.479 1.00 91.62 84 SER A O 1
ATOM 634 N N . ARG A 1 85 ? 8.161 -2.028 -6.620 1.00 93.75 85 ARG A N 1
ATOM 635 C CA . ARG A 1 85 ? 7.304 -1.152 -5.794 1.00 93.75 85 ARG A CA 1
ATOM 636 C C . ARG A 1 85 ? 5.849 -1.634 -5.742 1.00 93.75 85 ARG A C 1
ATOM 638 O O . ARG A 1 85 ? 5.138 -1.307 -4.802 1.00 93.75 85 ARG A O 1
ATOM 645 N N . GLY A 1 86 ? 5.409 -2.417 -6.730 1.00 95.19 86 GLY A N 1
ATOM 646 C CA . GLY A 1 86 ? 4.077 -3.014 -6.732 1.00 95.19 86 GLY A CA 1
ATOM 647 C C . GLY A 1 86 ? 3.938 -4.297 -5.908 1.00 95.19 86 GLY A C 1
ATOM 648 O O . GLY A 1 86 ? 2.816 -4.694 -5.606 1.00 95.19 86 GLY A O 1
ATOM 649 N N . ALA A 1 87 ? 5.043 -4.948 -5.526 1.00 96.06 87 ALA A N 1
ATOM 650 C CA . ALA A 1 87 ? 5.013 -6.028 -4.538 1.00 96.06 87 ALA A CA 1
ATOM 651 C C . ALA A 1 87 ? 4.701 -5.465 -3.142 1.00 96.06 87 ALA A C 1
ATOM 653 O O . ALA A 1 87 ? 3.819 -5.980 -2.465 1.00 96.06 87 ALA A O 1
ATOM 654 N N . LEU A 1 88 ? 5.292 -4.313 -2.791 1.00 97.06 88 LEU A N 1
ATOM 655 C CA . LEU A 1 88 ? 5.018 -3.592 -1.539 1.00 97.06 88 LEU A CA 1
ATOM 656 C C . LEU A 1 88 ? 3.516 -3.326 -1.319 1.00 97.06 88 LEU A C 1
ATOM 658 O O . LEU A 1 88 ? 3.035 -3.425 -0.196 1.00 97.06 88 LEU A O 1
ATOM 662 N N . VAL A 1 89 ? 2.758 -3.036 -2.385 1.00 97.62 89 VAL A N 1
ATOM 663 C CA . VAL A 1 89 ? 1.297 -2.841 -2.306 1.00 97.62 89 VAL A CA 1
ATOM 664 C C . VAL A 1 89 ? 0.572 -4.136 -1.931 1.00 97.62 89 VAL A C 1
ATOM 666 O O . VAL A 1 89 ? -0.325 -4.101 -1.093 1.00 97.62 89 VAL A O 1
ATOM 669 N 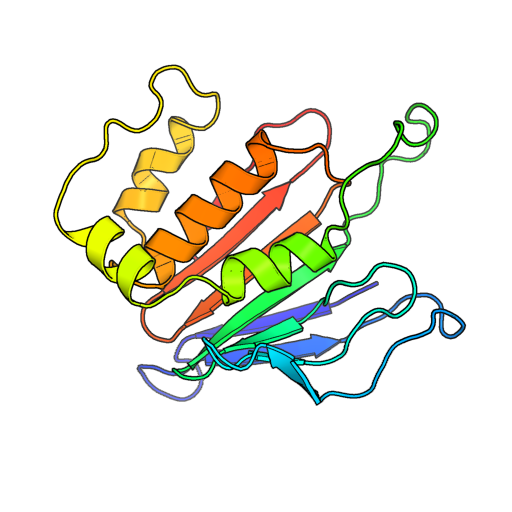N . LEU A 1 90 ? 0.972 -5.276 -2.512 1.00 97.44 90 LEU A N 1
ATOM 670 C CA . LEU A 1 90 ? 0.418 -6.591 -2.166 1.00 97.44 90 LEU A CA 1
ATOM 671 C C . LEU A 1 90 ? 0.762 -6.979 -0.724 1.00 97.44 90 LEU A C 1
ATOM 673 O O . LEU A 1 90 ? -0.096 -7.483 -0.013 1.00 97.44 90 LEU A O 1
ATOM 677 N N . GLU A 1 91 ? 1.991 -6.716 -0.286 1.00 95.88 91 GLU A N 1
ATOM 678 C CA . GLU A 1 91 ? 2.472 -7.058 1.056 1.00 95.88 91 GLU A CA 1
ATOM 679 C C . GLU A 1 91 ? 1.788 -6.230 2.150 1.00 95.88 91 GLU A C 1
ATOM 681 O O . GLU A 1 91 ? 1.387 -6.769 3.175 1.00 95.88 91 GLU A O 1
ATOM 686 N N . VAL A 1 92 ? 1.618 -4.925 1.928 1.00 96.69 92 VAL A N 1
ATOM 687 C CA . VAL A 1 92 ? 0.994 -4.010 2.899 1.00 96.69 92 VAL A CA 1
ATOM 688 C C . VAL A 1 92 ? -0.530 -4.172 2.935 1.00 96.69 92 VAL A C 1
ATOM 690 O O . VAL A 1 92 ? -1.132 -4.022 3.995 1.00 96.69 92 VAL A O 1
ATOM 693 N N . ALA A 1 93 ? -1.169 -4.522 1.813 1.00 96.56 93 ALA A N 1
ATOM 694 C CA . ALA A 1 93 ? -2.592 -4.874 1.794 1.00 96.56 93 ALA A CA 1
ATOM 695 C C . ALA A 1 93 ? -2.855 -6.291 2.344 1.00 96.56 93 ALA A C 1
ATOM 697 O O . ALA A 1 93 ? -3.886 -6.530 2.976 1.00 96.56 93 ALA A O 1
ATOM 698 N N . GLY A 1 94 ? -1.915 -7.212 2.111 1.00 95.25 94 GLY A N 1
ATOM 699 C CA . GLY A 1 94 ? -1.971 -8.624 2.486 1.00 95.25 94 GLY A CA 1
ATOM 700 C C . GLY A 1 94 ? -1.789 -8.911 3.976 1.00 95.25 94 GLY A C 1
ATOM 701 O O . GLY A 1 94 ? -1.974 -10.055 4.376 1.00 95.25 94 GLY A O 1
ATOM 702 N N . VAL A 1 95 ? -1.480 -7.897 4.795 1.00 93.12 95 VAL A N 1
ATOM 703 C CA . VAL A 1 95 ? -1.362 -8.034 6.256 1.00 93.12 95 VAL A CA 1
ATOM 704 C C . VAL A 1 95 ? -2.609 -8.713 6.830 1.00 93.12 95 VAL A C 1
ATOM 706 O O . VAL A 1 95 ? -3.753 -8.275 6.628 1.00 93.12 95 VAL A O 1
ATOM 709 N N . THR A 1 96 ? -2.369 -9.820 7.525 1.00 85.94 96 THR A N 1
ATOM 710 C CA . THR A 1 96 ? -3.377 -10.719 8.087 1.00 85.94 96 THR A CA 1
ATOM 711 C C . THR A 1 96 ? -4.074 -10.110 9.305 1.00 85.94 96 THR A C 1
ATOM 713 O O . THR A 1 96 ? -3.686 -9.065 9.831 1.00 85.94 96 THR A O 1
ATOM 716 N N . VAL A 1 97 ? -5.153 -10.756 9.759 1.00 73.88 97 VAL A N 1
ATOM 717 C CA . VAL A 1 97 ? -5.838 -10.356 10.999 1.00 73.88 97 VAL A CA 1
ATOM 718 C C . VAL A 1 97 ? -4.959 -10.644 12.221 1.00 73.88 97 VAL A C 1
ATOM 720 O O . VAL A 1 97 ? -4.949 -9.843 13.152 1.00 73.88 97 VAL A O 1
ATOM 723 N N . ASP A 1 98 ? -4.161 -11.712 12.187 1.00 75.81 98 ASP A N 1
ATOM 724 C CA . ASP A 1 98 ? -3.289 -12.106 13.296 1.00 75.81 98 ASP A CA 1
ATOM 725 C C . ASP A 1 98 ? -2.102 -11.145 13.461 1.00 75.81 98 ASP A C 1
ATOM 727 O O . ASP A 1 98 ? -1.832 -10.695 14.572 1.00 75.81 98 ASP A O 1
ATOM 731 N N . GLU A 1 99 ? -1.456 -10.724 12.365 1.00 72.31 99 GLU A N 1
ATOM 732 C CA . GLU A 1 99 ? -0.442 -9.652 12.389 1.00 72.31 99 GLU A CA 1
ATOM 733 C C . GLU A 1 99 ? -1.033 -8.318 12.880 1.00 72.31 99 GLU A C 1
ATOM 735 O O . GLU A 1 99 ? -0.401 -7.586 13.649 1.00 72.31 99 GLU A O 1
ATOM 740 N N . ALA A 1 100 ? -2.269 -8.004 12.471 1.00 69.56 100 ALA A N 1
ATOM 741 C CA . ALA A 1 100 ? -2.985 -6.817 12.927 1.00 69.56 100 ALA A CA 1
ATOM 742 C C . ALA A 1 100 ? -3.309 -6.857 14.432 1.00 69.56 100 ALA A C 1
ATOM 744 O O . ALA A 1 100 ? -3.170 -5.835 15.108 1.00 69.56 100 ALA A O 1
ATOM 745 N N . ALA A 1 101 ? -3.705 -8.016 14.965 1.00 65.06 101 ALA A N 1
ATOM 746 C CA . ALA A 1 101 ? -4.003 -8.211 16.382 1.00 65.06 101 ALA A CA 1
ATOM 747 C C . ALA A 1 101 ? -2.728 -8.233 17.244 1.00 65.06 101 ALA A C 1
ATOM 749 O O . ALA A 1 101 ? -2.637 -7.502 18.233 1.00 65.06 101 ALA A O 1
ATOM 750 N N . ALA A 1 102 ? -1.707 -8.994 16.834 1.00 61.66 102 ALA A N 1
ATOM 751 C CA . ALA A 1 102 ? -0.417 -9.080 17.521 1.00 61.66 102 ALA A CA 1
ATOM 752 C C . ALA A 1 102 ? 0.244 -7.701 17.674 1.00 61.66 102 ALA A C 1
ATOM 754 O O . ALA A 1 102 ? 0.783 -7.381 18.735 1.00 61.66 102 ALA A O 1
ATOM 755 N N . GLY A 1 103 ? 0.115 -6.841 16.656 1.00 53.34 103 GLY A N 1
ATOM 756 C CA . GLY A 1 103 ? 0.608 -5.466 16.694 1.00 53.34 103 GLY A CA 1
ATOM 757 C C . GLY A 1 103 ? -0.063 -4.542 17.724 1.00 53.34 103 GLY A C 1
ATOM 758 O O . GLY A 1 103 ? 0.419 -3.417 17.906 1.00 53.34 103 GLY A O 1
ATOM 759 N N . GLY A 1 104 ? -1.148 -4.980 18.377 1.00 46.16 104 GLY A N 1
ATOM 760 C CA . GLY A 1 104 ? -1.896 -4.227 19.386 1.00 46.16 104 GLY A CA 1
ATOM 761 C C . GLY A 1 104 ? -1.510 -4.499 20.846 1.00 46.16 104 GLY A C 1
ATOM 762 O O . GLY A 1 104 ? -1.510 -3.556 21.634 1.00 46.16 104 GLY A O 1
ATOM 763 N N . GLU A 1 105 ? -1.184 -5.742 21.221 1.00 45.19 105 GLU A N 1
ATOM 764 C CA . GLU A 1 105 ? -1.180 -6.158 22.642 1.00 45.19 105 GLU A CA 1
ATOM 765 C C . GLU A 1 105 ? 0.189 -6.255 23.325 1.00 45.19 105 GLU A C 1
ATOM 767 O O . GLU A 1 105 ? 0.264 -6.203 24.554 1.00 45.19 105 GLU A O 1
ATOM 772 N N . ARG A 1 106 ? 1.287 -6.402 22.577 1.00 40.53 106 ARG A N 1
ATOM 773 C CA . ARG A 1 106 ? 2.640 -6.418 23.153 1.00 40.53 106 ARG A CA 1
ATOM 774 C C . ARG A 1 106 ? 3.562 -5.472 22.403 1.00 40.53 106 ARG A C 1
ATOM 776 O O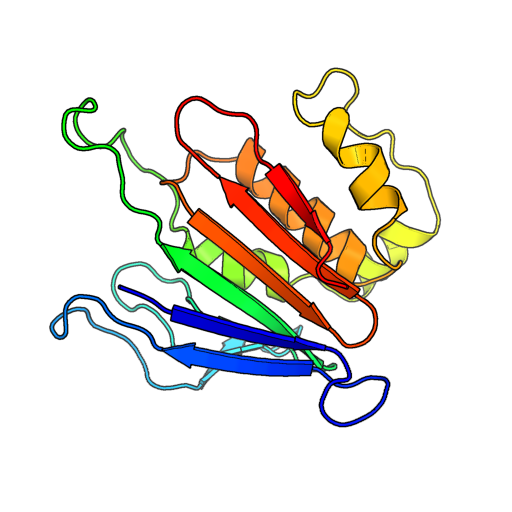 . ARG A 1 106 ? 3.589 -5.435 21.176 1.00 40.53 106 ARG A O 1
ATOM 783 N N . GLY A 1 107 ? 4.350 -4.726 23.172 1.00 42.66 107 GLY A N 1
ATOM 784 C CA . GLY A 1 107 ? 5.506 -4.019 22.647 1.00 42.66 107 GLY A CA 1
ATOM 785 C C . GLY A 1 107 ? 6.584 -5.027 22.278 1.00 42.66 107 GLY A C 1
ATOM 786 O O . GLY A 1 107 ? 7.407 -5.380 2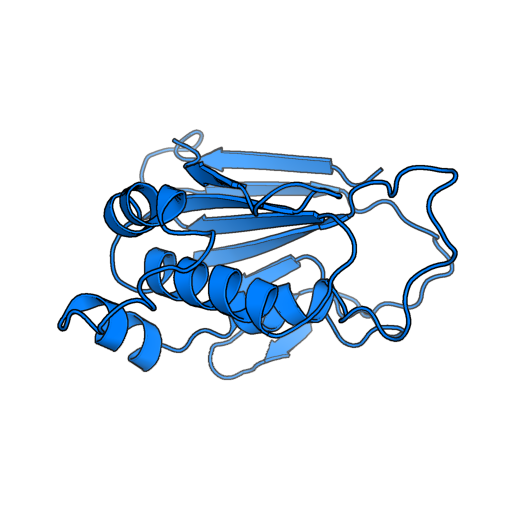3.121 1.00 42.66 107 GLY A O 1
ATOM 787 N N . GLU A 1 108 ? 6.591 -5.472 21.022 1.00 40.69 108 GLU A N 1
ATOM 788 C CA . GLU A 1 108 ? 7.832 -5.944 20.412 1.00 40.69 108 GLU A CA 1
ATOM 789 C C . GLU A 1 108 ? 8.911 -4.868 20.618 1.00 40.69 108 GLU A C 1
ATOM 791 O O . GLU A 1 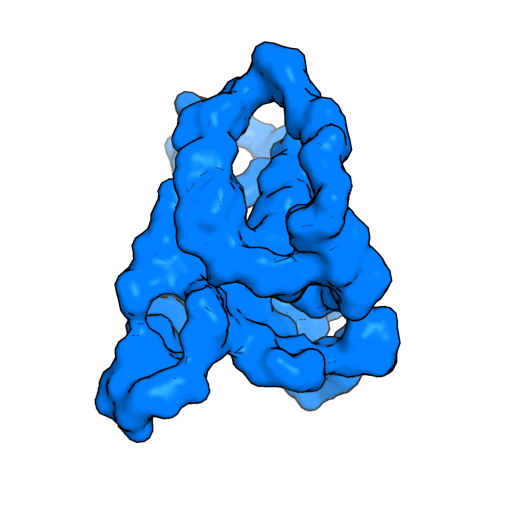108 ? 8.605 -3.672 20.519 1.00 40.69 108 GLU A O 1
ATOM 796 N N . PRO A 1 109 ? 10.168 -5.241 20.909 1.00 41.09 109 PRO A N 1
ATOM 797 C CA . PRO A 1 109 ? 11.255 -4.279 20.948 1.00 41.09 109 PRO A CA 1
ATOM 798 C C . PRO A 1 109 ? 11.521 -3.788 19.520 1.00 41.09 109 PRO A C 1
ATOM 800 O O . PRO A 1 109 ? 12.337 -4.365 18.804 1.00 41.09 109 PRO A O 1
ATOM 803 N N . GLY A 1 110 ? 10.825 -2.720 19.115 1.00 44.88 110 GLY A N 1
ATOM 804 C CA . GLY A 1 110 ? 11.081 -2.015 17.860 1.00 44.88 110 GLY A CA 1
ATOM 805 C C . GLY A 1 110 ? 12.580 -1.758 17.720 1.00 44.88 110 GLY A C 1
ATOM 806 O O . GLY A 1 110 ? 13.221 -1.366 18.698 1.00 44.88 110 GLY A O 1
ATOM 807 N N . VAL A 1 111 ? 13.142 -2.076 16.549 1.00 44.81 111 VAL A N 1
ATOM 808 C CA . VAL A 1 111 ? 14.596 -2.208 16.347 1.00 44.81 111 VAL A CA 1
ATOM 809 C C . VAL A 1 111 ? 15.301 -0.880 16.650 1.00 44.81 111 VAL A C 1
ATOM 811 O O . VAL A 1 111 ? 15.352 0.028 15.821 1.00 44.81 111 VAL A O 1
ATOM 814 N N . ARG A 1 112 ? 15.814 -0.781 17.882 1.00 44.50 112 ARG A N 1
ATOM 815 C CA . ARG A 1 112 ? 16.411 0.431 18.461 1.00 44.50 112 ARG A CA 1
ATOM 816 C C . ARG A 1 112 ? 17.673 0.816 17.693 1.00 44.50 112 ARG A C 1
ATOM 818 O O . ARG A 1 112 ? 18.457 -0.055 17.321 1.00 44.50 112 ARG A O 1
ATOM 825 N N . GLY A 1 113 ? 17.877 2.111 17.478 1.00 45.38 113 GLY A N 1
ATOM 826 C CA . GLY A 1 113 ? 18.948 2.640 16.632 1.00 45.38 113 GLY A CA 1
ATOM 827 C C . GLY A 1 113 ? 18.663 2.565 15.126 1.00 45.38 113 GLY A C 1
ATOM 828 O O . GLY A 1 113 ? 19.558 2.833 14.325 1.00 45.38 113 GLY A O 1
ATOM 829 N N . GLY A 1 114 ? 17.442 2.212 14.710 1.00 51.50 114 GLY A N 1
ATOM 830 C CA . GLY A 1 114 ? 17.029 2.284 13.308 1.00 51.50 114 GLY A CA 1
ATOM 831 C C . GLY A 1 114 ? 16.854 3.737 12.825 1.00 51.50 114 GLY A C 1
ATOM 832 O O . GLY A 1 114 ? 16.349 4.575 13.573 1.00 51.50 114 GLY A O 1
ATOM 833 N N . PRO A 1 115 ? 17.155 4.068 11.551 1.00 52.66 115 PRO A N 1
ATOM 834 C CA . PRO A 1 115 ? 17.029 5.432 11.003 1.00 52.66 115 PRO A CA 1
ATOM 835 C C . PRO A 1 115 ? 15.575 5.936 10.872 1.00 52.66 115 PRO A C 1
ATOM 837 O O . PRO A 1 115 ? 15.323 6.981 10.273 1.00 52.66 115 PRO A O 1
ATOM 840 N N . TRP A 1 116 ? 14.613 5.184 11.407 1.00 58.62 116 TRP A N 1
ATOM 841 C CA . TRP A 1 116 ? 13.182 5.458 11.407 1.00 58.62 116 TRP A CA 1
ATOM 842 C C . TRP A 1 116 ? 12.619 5.722 12.813 1.00 58.62 116 TRP A C 1
ATOM 844 O O . TRP A 1 116 ? 11.409 5.884 12.922 1.00 58.62 116 TRP A O 1
ATOM 854 N N . GLU A 1 117 ? 13.436 5.858 13.871 1.00 59.88 117 GLU A N 1
ATOM 855 C CA . GLU A 1 117 ? 12.957 6.254 15.218 1.00 59.88 117 GLU A CA 1
ATOM 856 C C . GLU A 1 117 ? 12.108 7.545 15.195 1.00 59.88 117 GLU A C 1
ATOM 858 O O . GLU A 1 117 ? 11.123 7.662 15.919 1.00 59.88 117 GLU A O 1
ATOM 863 N N . ALA A 1 118 ? 12.385 8.472 14.268 1.00 60.69 118 ALA A N 1
ATOM 864 C CA . ALA A 1 118 ? 11.556 9.657 14.012 1.00 60.69 118 ALA A CA 1
ATOM 865 C C . ALA A 1 118 ? 10.109 9.351 13.540 1.00 60.69 118 ALA A C 1
ATOM 867 O O . ALA A 1 118 ? 9.273 10.251 13.501 1.00 60.69 118 ALA A O 1
ATOM 868 N N . SER A 1 119 ? 9.805 8.100 13.178 1.00 65.62 119 SER A N 1
ATOM 869 C CA . SER A 1 119 ? 8.474 7.604 12.795 1.00 65.62 119 SER A CA 1
ATOM 870 C C . SER A 1 119 ? 7.754 6.840 13.913 1.00 65.62 119 SER A C 1
ATOM 872 O O . SER A 1 119 ? 6.558 6.594 13.769 1.00 65.62 119 SER A O 1
ATOM 874 N N . GLU A 1 120 ? 8.404 6.507 15.036 1.00 68.81 120 GLU A N 1
ATOM 875 C CA . GLU A 1 120 ? 7.730 5.881 16.192 1.00 68.81 120 GLU A CA 1
ATOM 876 C C . GLU A 1 120 ? 6.541 6.713 16.718 1.00 68.81 120 GLU A C 1
ATOM 878 O O . GLU A 1 120 ? 5.468 6.139 16.927 1.00 68.81 120 GLU A O 1
ATOM 883 N N . PRO A 1 121 ? 6.623 8.059 16.833 1.00 71.81 121 PRO A N 1
ATOM 884 C CA . PRO A 1 121 ? 5.462 8.877 17.196 1.00 71.81 121 PRO A CA 1
ATOM 885 C C . PRO A 1 121 ? 4.286 8.750 16.214 1.00 71.81 121 PRO A C 1
ATOM 887 O O . PRO A 1 121 ? 3.131 8.862 16.617 1.00 71.81 121 PRO A O 1
ATOM 890 N N . LEU A 1 122 ? 4.558 8.481 14.931 1.00 69.62 122 LEU A N 1
ATOM 891 C CA . LEU A 1 122 ? 3.538 8.317 13.890 1.00 69.62 122 LEU A CA 1
ATOM 892 C C . LEU A 1 122 ? 2.959 6.893 13.876 1.00 69.62 122 LEU A C 1
ATOM 894 O O . LEU A 1 122 ? 1.759 6.724 13.669 1.00 69.62 122 LEU A O 1
ATOM 898 N N . LEU A 1 123 ? 3.767 5.873 14.185 1.00 72.62 123 LEU A N 1
ATOM 899 C CA . LEU A 1 123 ? 3.300 4.509 14.466 1.00 72.62 123 LEU A CA 1
ATOM 900 C C . LEU A 1 123 ? 2.378 4.468 15.696 1.00 72.62 123 LEU A C 1
ATOM 902 O O . LEU A 1 123 ? 1.333 3.812 15.660 1.00 72.62 123 LEU A O 1
ATOM 906 N N . ALA A 1 124 ? 2.722 5.210 16.752 1.00 73.06 124 ALA A N 1
ATOM 907 C CA . ALA A 1 124 ? 1.892 5.369 17.944 1.00 73.06 124 ALA A CA 1
ATOM 908 C C . ALA A 1 124 ? 0.588 6.135 17.649 1.00 73.06 124 ALA A C 1
ATOM 910 O O . ALA A 1 124 ? -0.484 5.687 18.058 1.00 73.06 124 ALA A O 1
ATOM 911 N N . ALA A 1 125 ? 0.659 7.238 16.891 1.00 77.69 125 ALA A N 1
ATOM 912 C CA . ALA A 1 125 ? -0.507 8.029 16.481 1.00 77.69 125 ALA A CA 1
ATOM 913 C C . ALA A 1 125 ? -1.415 7.327 15.448 1.00 77.69 125 ALA A C 1
ATOM 915 O O . ALA A 1 125 ? -2.579 7.696 15.296 1.00 77.69 125 ALA A O 1
ATOM 916 N N . THR A 1 126 ? -0.915 6.309 14.742 1.00 84.12 126 THR A N 1
ATOM 917 C CA . THR A 1 126 ? -1.725 5.487 13.833 1.00 84.12 126 THR A CA 1
ATOM 918 C C . THR A 1 126 ? -2.663 4.577 14.628 1.00 84.12 126 THR A C 1
ATOM 920 O O . THR A 1 126 ? -2.242 3.934 15.594 1.00 84.12 126 THR A O 1
ATOM 923 N N . ALA A 1 127 ? -3.928 4.495 14.199 1.00 85.81 127 ALA A N 1
ATOM 924 C CA . ALA A 1 127 ? -4.952 3.651 14.813 1.00 85.81 127 ALA A CA 1
ATOM 925 C C . ALA A 1 127 ? -4.510 2.169 14.917 1.00 85.81 127 ALA A C 1
ATOM 927 O O . ALA A 1 127 ? -3.880 1.655 13.985 1.00 85.81 127 ALA A O 1
ATOM 928 N N . PRO A 1 128 ? -4.816 1.476 16.033 1.00 87.06 128 PRO A N 1
ATOM 929 C CA . PRO A 1 128 ? -4.407 0.089 16.259 1.00 87.06 128 PRO A CA 1
ATOM 930 C C . PRO A 1 128 ? -5.079 -0.886 15.281 1.00 87.06 128 PRO A C 1
ATOM 932 O O . PRO A 1 128 ? -6.024 -0.540 14.573 1.00 87.06 128 PRO A O 1
ATOM 935 N N . GLY A 1 129 ? -4.594 -2.128 15.250 1.00 88.81 129 GLY A N 1
ATOM 936 C CA . GLY A 1 129 ? -5.041 -3.120 14.277 1.00 88.81 129 GLY A CA 1
ATOM 937 C C . GLY A 1 129 ? -4.410 -2.895 12.901 1.00 88.81 129 GLY A C 1
ATOM 938 O O . GLY A 1 129 ? -3.237 -2.523 12.787 1.00 88.81 129 GLY A O 1
ATOM 939 N N . LEU A 1 130 ? -5.202 -3.119 11.848 1.00 91.19 130 LEU A N 1
ATOM 940 C CA . LEU A 1 130 ? -4.734 -3.135 10.461 1.00 91.19 130 LEU A CA 1
ATOM 941 C C . LEU A 1 130 ? -3.951 -1.871 10.039 1.00 91.19 130 LEU A C 1
ATOM 943 O O . LEU A 1 130 ? -2.896 -2.052 9.433 1.00 91.19 130 LEU A O 1
ATOM 947 N N . PRO A 1 131 ? -4.357 -0.621 10.359 1.00 92.31 131 PRO A N 1
ATOM 948 C CA . PRO A 1 131 ? -3.630 0.562 9.891 1.00 92.31 131 PRO A CA 1
ATOM 949 C C . PRO A 1 131 ? -2.201 0.658 10.438 1.00 92.31 131 PRO A C 1
ATOM 951 O O . PRO A 1 131 ? -1.286 1.022 9.696 1.00 92.31 131 PRO A O 1
ATOM 954 N N . ARG A 1 132 ? -1.988 0.296 11.712 1.00 90.75 132 ARG A N 1
ATOM 955 C CA . ARG A 1 132 ? -0.660 0.275 12.348 1.00 90.75 132 ARG A CA 1
ATOM 956 C C . ARG A 1 132 ? 0.184 -0.905 11.872 1.00 90.75 132 ARG A C 1
ATOM 958 O O . ARG A 1 132 ? 1.374 -0.726 11.622 1.00 90.75 132 ARG A O 1
ATOM 965 N N . ALA A 1 133 ? -0.406 -2.090 11.713 1.00 90.69 133 ALA A N 1
ATOM 966 C CA . ALA A 1 133 ? 0.317 -3.263 11.217 1.00 90.69 133 ALA A CA 1
ATOM 967 C C . ALA A 1 133 ? 0.737 -3.104 9.743 1.00 90.69 133 ALA A C 1
ATOM 969 O O . ALA A 1 133 ? 1.883 -3.387 9.398 1.00 90.69 133 ALA A O 1
ATOM 970 N N . ALA A 1 134 ? -0.129 -2.528 8.903 1.00 93.69 134 ALA A N 1
ATOM 971 C CA . ALA A 1 134 ? 0.207 -2.124 7.540 1.00 93.69 134 ALA A CA 1
ATOM 972 C C . ALA A 1 134 ? 1.373 -1.115 7.509 1.00 93.69 134 ALA A C 1
ATOM 974 O O . ALA A 1 134 ? 2.279 -1.253 6.686 1.00 93.69 134 ALA A O 1
ATOM 975 N N . LEU A 1 135 ? 1.405 -0.140 8.431 1.00 92.81 135 LEU A N 1
ATOM 976 C CA . LEU A 1 135 ? 2.506 0.827 8.522 1.00 92.81 135 LEU A CA 1
ATOM 977 C C . LEU A 1 135 ? 3.822 0.165 8.958 1.00 92.81 135 LEU A C 1
ATOM 979 O O . LEU A 1 135 ? 4.865 0.434 8.361 1.00 92.81 135 LEU A O 1
ATOM 983 N N . ARG A 1 136 ? 3.779 -0.753 9.937 1.00 90.00 136 ARG A N 1
ATOM 984 C CA . ARG A 1 136 ? 4.944 -1.567 10.331 1.00 90.00 136 ARG A CA 1
ATOM 985 C C . ARG A 1 136 ? 5.470 -2.400 9.161 1.00 90.00 136 ARG A C 1
ATOM 987 O O . ARG A 1 136 ? 6.662 -2.324 8.871 1.00 90.00 136 ARG A O 1
ATOM 994 N N . ARG A 1 137 ? 4.601 -3.121 8.437 1.00 92.06 137 ARG A N 1
ATOM 995 C CA . ARG A 1 137 ? 4.982 -3.900 7.242 1.00 92.06 137 ARG A CA 1
ATOM 996 C C . ARG A 1 137 ? 5.606 -3.010 6.164 1.00 92.06 137 ARG A C 1
ATOM 998 O O . ARG A 1 137 ? 6.615 -3.394 5.582 1.00 92.06 137 ARG A O 1
ATOM 1005 N N . ALA A 1 138 ? 5.054 -1.818 5.931 1.00 93.88 138 ALA A N 1
ATOM 1006 C CA . ALA A 1 138 ? 5.574 -0.879 4.940 1.00 93.88 138 ALA A CA 1
ATOM 1007 C C . ALA A 1 138 ? 6.980 -0.359 5.292 1.00 93.88 138 ALA A C 1
ATOM 1009 O O . ALA A 1 138 ? 7.847 -0.295 4.422 1.00 93.88 138 ALA A O 1
ATOM 1010 N N . LEU A 1 139 ? 7.219 -0.018 6.563 1.00 90.62 139 LEU A N 1
ATOM 1011 C CA . LEU A 1 139 ? 8.526 0.435 7.050 1.00 90.62 139 LEU A CA 1
ATOM 1012 C C . LEU A 1 139 ? 9.564 -0.700 7.050 1.00 90.62 139 LEU A C 1
ATOM 1014 O O . LEU A 1 139 ? 10.689 -0.487 6.598 1.00 90.62 139 LEU A O 1
ATOM 1018 N N . ALA A 1 140 ? 9.178 -1.907 7.477 1.00 88.12 140 ALA A N 1
ATOM 1019 C CA . ALA A 1 140 ? 10.035 -3.094 7.443 1.00 88.12 140 ALA A CA 1
ATOM 1020 C C . ALA A 1 140 ? 10.450 -3.459 6.008 1.00 88.12 140 ALA A C 1
ATOM 1022 O O . ALA A 1 140 ? 11.641 -3.569 5.722 1.00 88.12 140 ALA A O 1
ATOM 1023 N N . ALA A 1 141 ? 9.498 -3.529 5.072 1.00 90.88 141 ALA A N 1
ATOM 1024 C CA . ALA A 1 141 ? 9.775 -3.850 3.672 1.00 90.88 141 ALA A CA 1
ATOM 1025 C C . ALA A 1 141 ? 10.773 -2.878 3.012 1.00 90.88 141 ALA A C 1
ATOM 1027 O O . ALA A 1 141 ? 11.633 -3.307 2.244 1.00 90.88 141 ALA A O 1
ATOM 1028 N N . VAL A 1 142 ? 10.696 -1.580 3.338 1.00 89.25 142 VAL A N 1
ATOM 1029 C CA . VAL A 1 142 ? 11.628 -0.539 2.853 1.00 89.25 142 VAL A CA 1
ATOM 1030 C C . VAL A 1 142 ? 13.033 -0.665 3.458 1.00 89.25 142 VAL A C 1
ATOM 1032 O O . VAL A 1 142 ? 13.993 -0.186 2.858 1.00 89.25 142 VAL A O 1
ATOM 1035 N N . HIS A 1 143 ? 13.177 -1.326 4.608 1.00 84.31 143 HIS A N 1
ATOM 1036 C CA . HIS A 1 143 ? 14.477 -1.687 5.175 1.00 84.31 143 HIS A CA 1
ATOM 1037 C C . HIS A 1 143 ? 15.031 -2.996 4.581 1.00 84.31 143 HIS A C 1
ATOM 1039 O O . HIS A 1 143 ? 16.226 -3.087 4.318 1.00 84.31 143 HIS A O 1
ATOM 1045 N N . GLU A 1 144 ? 14.164 -3.979 4.319 1.00 86.94 144 GLU A N 1
ATOM 1046 C CA . GLU A 1 144 ? 14.520 -5.287 3.742 1.00 86.94 144 GLU A CA 1
ATOM 1047 C C . GLU A 1 144 ? 15.109 -5.214 2.327 1.00 86.94 144 GLU A C 1
ATOM 1049 O O . GLU A 1 144 ? 15.877 -6.095 1.944 1.00 86.94 144 GLU A O 1
ATOM 1054 N N . ALA A 1 145 ? 14.706 -4.230 1.513 1.00 87.19 145 ALA A N 1
ATOM 1055 C CA . ALA A 1 145 ? 15.050 -4.210 0.093 1.00 87.19 145 ALA A CA 1
ATOM 1056 C C . ALA A 1 145 ? 15.131 -2.799 -0.520 1.00 87.19 145 ALA A C 1
ATOM 1058 O O . ALA A 1 145 ? 14.327 -1.924 -0.187 1.00 87.19 145 ALA A O 1
ATOM 1059 N N . PRO A 1 146 ? 16.032 -2.574 -1.498 1.00 89.12 146 PRO A N 1
ATOM 1060 C CA . PRO A 1 146 ? 16.121 -1.306 -2.210 1.00 89.12 146 PRO A CA 1
ATOM 1061 C C . PRO A 1 146 ? 14.936 -1.117 -3.168 1.00 89.12 146 PRO A C 1
ATOM 1063 O O . PRO A 1 146 ? 14.675 -1.954 -4.031 1.00 89.12 146 PRO A O 1
ATOM 1066 N N . TYR A 1 147 ? 14.265 0.033 -3.088 1.00 90.81 147 TYR A N 1
ATOM 1067 C CA . TYR A 1 147 ? 13.221 0.449 -4.031 1.00 90.81 147 TYR A CA 1
ATOM 1068 C C . TYR A 1 147 ? 13.637 1.707 -4.808 1.00 90.81 147 TYR A C 1
ATOM 1070 O O . TYR A 1 147 ? 14.445 2.512 -4.348 1.00 90.81 147 TYR A O 1
ATOM 1078 N N . GLY A 1 148 ? 13.034 1.920 -5.983 1.00 90.25 148 GLY A N 1
ATOM 1079 C CA . GLY A 1 148 ? 12.975 3.263 -6.579 1.00 90.25 148 GLY A CA 1
ATOM 1080 C C . GLY A 1 148 ? 12.042 4.179 -5.765 1.00 90.25 148 GLY A C 1
ATOM 1081 O O . GLY A 1 148 ? 11.192 3.673 -5.035 1.00 90.25 148 GLY A O 1
ATOM 1082 N N . PRO A 1 149 ? 12.130 5.513 -5.888 1.00 91.56 149 PRO A N 1
ATOM 1083 C CA . PRO A 1 149 ? 11.347 6.443 -5.074 1.00 91.56 149 PRO A CA 1
ATOM 1084 C C . PRO A 1 149 ? 9.838 6.334 -5.345 1.00 91.56 149 PRO A C 1
ATOM 1086 O O . PRO A 1 149 ? 9.404 6.051 -6.470 1.00 91.56 149 PRO A O 1
ATOM 1089 N N . PHE A 1 150 ? 9.017 6.566 -4.319 1.00 93.75 150 PHE A N 1
ATOM 1090 C CA . PHE A 1 150 ? 7.562 6.389 -4.384 1.00 93.75 150 PHE A CA 1
ATOM 1091 C C . PHE A 1 150 ? 6.803 7.202 -3.329 1.00 93.75 150 PHE A C 1
ATOM 1093 O O . PHE A 1 150 ? 7.381 7.713 -2.371 1.00 93.75 150 PHE A O 1
ATOM 1100 N N . THR A 1 151 ? 5.480 7.273 -3.478 1.00 94.50 151 THR A N 1
ATOM 1101 C CA . THR A 1 151 ? 4.562 7.437 -2.344 1.00 94.50 151 THR A CA 1
ATOM 1102 C C . THR A 1 151 ? 3.598 6.259 -2.303 1.00 94.50 151 THR A C 1
ATOM 1104 O O . THR A 1 151 ? 2.932 5.972 -3.293 1.00 94.50 151 THR A O 1
ATOM 1107 N N . LEU A 1 152 ? 3.548 5.583 -1.160 1.00 96.50 152 LEU A N 1
ATOM 1108 C CA . LEU A 1 152 ? 2.576 4.555 -0.827 1.00 96.50 152 LEU A CA 1
ATOM 1109 C C . LEU A 1 152 ? 1.485 5.217 0.017 1.00 96.50 152 LEU A C 1
ATOM 1111 O O . LEU A 1 152 ? 1.800 5.952 0.952 1.00 96.50 152 LEU A O 1
ATOM 1115 N N . LEU A 1 153 ? 0.227 4.965 -0.314 1.00 96.94 153 LEU A N 1
ATOM 1116 C CA . LEU A 1 153 ? -0.933 5.300 0.502 1.00 96.94 153 LEU A CA 1
ATOM 1117 C C . LEU A 1 153 ? -1.477 4.023 1.134 1.00 96.94 153 LEU A C 1
ATOM 1119 O O . LEU A 1 153 ? -1.661 3.031 0.431 1.00 96.94 153 LEU A O 1
ATOM 1123 N N . PHE A 1 154 ? -1.842 4.107 2.408 1.00 96.38 154 PHE A N 1
ATOM 1124 C CA . PHE A 1 154 ? -2.860 3.261 3.021 1.00 96.38 154 PHE A CA 1
ATOM 1125 C C . PHE A 1 154 ? -4.041 4.148 3.429 1.00 96.38 154 PHE A C 1
ATOM 1127 O O . PHE A 1 154 ? -3.849 5.194 4.054 1.00 96.38 154 PHE A O 1
ATOM 1134 N N . ALA A 1 155 ? -5.259 3.735 3.092 1.00 95.75 155 ALA A N 1
ATOM 1135 C CA . ALA A 1 155 ? -6.480 4.434 3.467 1.00 95.75 155 ALA A CA 1
ATOM 1136 C C . ALA A 1 155 ? -7.510 3.469 4.063 1.00 95.75 155 ALA A C 1
ATOM 1138 O O . ALA A 1 155 ? -7.783 2.412 3.495 1.00 95.75 155 ALA A O 1
ATOM 1139 N N . SER A 1 156 ? -8.093 3.856 5.194 1.00 93.88 156 SER A N 1
ATOM 1140 C CA . SER A 1 156 ? -9.182 3.163 5.892 1.00 93.88 156 SER A CA 1
ATOM 1141 C C . SER A 1 156 ? -10.029 4.188 6.664 1.00 93.88 156 SER A C 1
ATOM 1143 O O . SER A 1 156 ? -9.532 5.290 6.928 1.00 93.88 156 SER A O 1
ATOM 1145 N N . PRO A 1 157 ? -11.280 3.870 7.046 1.00 91.25 157 PRO A N 1
ATOM 1146 C CA . PRO A 1 157 ? -12.073 4.725 7.934 1.00 91.25 157 PRO A CA 1
ATOM 1147 C C . PRO A 1 157 ? -11.352 5.079 9.244 1.00 91.25 157 PRO A C 1
ATOM 1149 O O . PRO A 1 157 ? -11.473 6.201 9.734 1.00 91.25 157 PRO A O 1
ATOM 1152 N N . GLU A 1 158 ? -10.580 4.142 9.795 1.00 91.06 158 GLU A N 1
ATOM 1153 C CA . GLU A 1 158 ? -9.925 4.234 11.101 1.00 91.06 158 GLU A CA 1
ATOM 1154 C C . GLU A 1 158 ? -8.680 5.134 11.055 1.00 91.06 158 GLU A C 1
ATOM 1156 O O . GLU A 1 158 ? -8.485 5.977 11.934 1.00 91.06 158 GLU A O 1
ATOM 1161 N N . ALA A 1 159 ? -7.862 5.008 10.005 1.00 91.31 159 ALA A N 1
ATOM 1162 C CA . ALA A 1 159 ? -6.749 5.913 9.717 1.00 91.31 159 ALA A CA 1
ATOM 1163 C C . ALA A 1 159 ? -6.334 5.902 8.235 1.00 91.31 159 ALA A C 1
ATOM 1165 O O . ALA A 1 159 ? -6.394 4.879 7.548 1.00 91.31 159 ALA A O 1
ATOM 1166 N N . CYS A 1 160 ? -5.826 7.040 7.764 1.00 93.75 160 CYS A N 1
ATOM 1167 C CA . CYS A 1 160 ? -5.180 7.184 6.463 1.00 93.75 160 CYS A CA 1
ATOM 1168 C C . CYS A 1 160 ? -3.745 7.699 6.658 1.00 93.75 160 CYS A C 1
ATOM 1170 O O . CYS A 1 160 ? -3.518 8.609 7.457 1.00 93.75 160 CYS A O 1
ATOM 1172 N N . TRP A 1 161 ? -2.769 7.141 5.940 1.00 94.06 161 TRP A N 1
ATOM 1173 C CA . TRP A 1 161 ? -1.371 7.579 6.013 1.00 94.06 161 TRP A CA 1
ATOM 1174 C C . TRP A 1 161 ? -0.625 7.401 4.690 1.00 94.06 161 TRP A C 1
ATOM 1176 O O . TRP A 1 161 ? -0.923 6.523 3.880 1.00 94.06 161 TRP A O 1
ATOM 1186 N N . LEU A 1 162 ? 0.381 8.248 4.485 1.00 94.31 162 LEU A N 1
ATOM 1187 C CA . LEU A 1 162 ? 1.290 8.241 3.344 1.00 94.31 162 LEU A CA 1
ATOM 1188 C C . LEU A 1 162 ? 2.702 7.879 3.812 1.00 94.31 162 LEU A C 1
ATOM 1190 O O . LEU A 1 162 ? 3.200 8.473 4.764 1.00 94.31 162 LEU A O 1
ATOM 1194 N N . LEU A 1 163 ? 3.370 6.969 3.102 1.00 93.81 163 LEU A N 1
ATOM 1195 C CA . LEU A 1 163 ? 4.804 6.699 3.230 1.00 93.81 163 LEU A CA 1
ATOM 1196 C C . LEU A 1 163 ? 5.510 7.159 1.949 1.00 93.81 163 LEU A C 1
ATOM 1198 O O . LEU A 1 163 ? 5.256 6.638 0.862 1.00 93.81 163 LEU A O 1
ATOM 1202 N N . ALA A 1 164 ? 6.393 8.148 2.063 1.00 92.69 164 ALA A N 1
ATOM 1203 C CA . ALA A 1 164 ? 7.179 8.686 0.961 1.00 92.69 164 ALA A CA 1
ATOM 1204 C C . ALA A 1 164 ? 8.641 8.230 1.043 1.00 92.69 164 ALA A C 1
ATOM 1206 O O . ALA A 1 164 ? 9.320 8.484 2.038 1.00 92.69 164 ALA A O 1
ATOM 1207 N N . LEU A 1 165 ? 9.131 7.625 -0.042 1.00 91.06 165 LEU A N 1
ATOM 1208 C CA . LEU A 1 165 ? 10.544 7.316 -0.248 1.00 91.06 165 LEU A CA 1
ATOM 1209 C C . LEU A 1 165 ? 11.118 8.251 -1.321 1.00 91.06 165 LEU A C 1
ATOM 1211 O O . LEU A 1 165 ? 10.601 8.339 -2.439 1.00 91.06 165 LEU A O 1
ATOM 1215 N N . GLU A 1 166 ? 12.190 8.953 -0.971 1.00 88.56 166 GLU A N 1
ATOM 1216 C CA . GLU A 1 166 ? 12.926 9.894 -1.821 1.00 88.56 166 GLU A CA 1
ATOM 1217 C C . GLU A 1 166 ? 14.407 9.483 -1.859 1.00 88.56 166 GLU A C 1
ATOM 1219 O O . GLU A 1 166 ? 14.876 8.876 -0.896 1.00 88.56 166 GLU A O 1
ATOM 1224 N N . PRO A 1 167 ? 15.162 9.800 -2.929 1.00 83.56 167 PRO A N 1
ATOM 1225 C CA . PRO A 1 167 ? 16.609 9.607 -2.927 1.00 83.56 167 PRO A CA 1
ATOM 1226 C C . PRO A 1 167 ? 17.263 10.388 -1.782 1.00 83.56 167 PRO A C 1
ATOM 1228 O O . PRO A 1 167 ? 16.819 11.491 -1.453 1.00 83.56 167 PRO A O 1
ATOM 1231 N N . ASP A 1 168 ? 18.323 9.815 -1.213 1.00 80.81 168 ASP A N 1
ATOM 1232 C CA . ASP A 1 168 ? 19.228 10.469 -0.257 1.00 80.81 168 ASP A CA 1
ATOM 1233 C C . ASP A 1 168 ? 18.536 11.012 1.015 1.00 80.81 168 ASP A C 1
ATOM 1235 O O . ASP A 1 168 ? 19.017 11.947 1.659 1.00 80.81 168 ASP A O 1
ATOM 1239 N N . ARG A 1 169 ? 17.375 10.444 1.376 1.00 82.44 169 ARG A N 1
ATOM 1240 C CA . ARG A 1 169 ? 16.525 10.871 2.499 1.00 82.44 169 ARG A CA 1
ATOM 1241 C C . ARG A 1 169 ? 15.944 9.668 3.251 1.00 82.44 169 ARG A C 1
ATOM 1243 O O . ARG A 1 169 ? 15.610 8.671 2.611 1.00 82.44 169 ARG A O 1
ATOM 1250 N N . PRO A 1 170 ? 15.761 9.754 4.584 1.00 82.62 170 PRO A N 1
ATOM 1251 C CA . PRO A 1 170 ? 15.030 8.731 5.325 1.00 82.62 170 PRO A CA 1
ATOM 1252 C C . PRO A 1 170 ? 13.566 8.659 4.844 1.00 82.62 170 PRO A C 1
ATOM 1254 O O . PRO A 1 170 ? 13.023 9.679 4.397 1.00 82.62 170 PRO A O 1
ATOM 1257 N N . PRO A 1 171 ? 12.900 7.492 4.945 1.00 86.19 171 PRO A N 1
ATOM 1258 C CA . PRO A 1 171 ? 11.482 7.370 4.623 1.00 86.19 171 PRO A CA 1
ATOM 1259 C C . PRO A 1 171 ? 10.648 8.318 5.492 1.00 86.19 171 PRO A C 1
ATOM 1261 O O . PRO A 1 171 ? 10.889 8.442 6.692 1.00 86.19 171 PRO A O 1
ATOM 1264 N N . ARG A 1 172 ? 9.664 8.996 4.893 1.00 88.25 172 ARG A N 1
ATOM 1265 C CA . ARG A 1 172 ? 8.822 9.980 5.593 1.00 88.25 172 ARG A CA 1
ATOM 1266 C C . ARG A 1 172 ? 7.378 9.510 5.648 1.00 88.25 172 ARG A C 1
ATOM 1268 O O . ARG A 1 172 ? 6.752 9.342 4.603 1.00 88.25 172 ARG A O 1
ATOM 1275 N N . VAL A 1 173 ? 6.857 9.332 6.858 1.00 90.12 173 VAL A N 1
ATOM 1276 C CA . VAL A 1 173 ? 5.438 9.052 7.110 1.00 90.12 173 VAL A CA 1
ATOM 1277 C C . VAL A 1 173 ? 4.689 10.371 7.319 1.00 90.12 173 VAL A C 1
ATOM 1279 O O . VAL A 1 173 ? 5.226 11.308 7.908 1.00 90.12 173 VAL A O 1
ATOM 1282 N N . ALA A 1 174 ? 3.447 10.452 6.849 1.00 89.44 174 ALA A N 1
ATOM 1283 C CA . ALA A 1 174 ? 2.515 11.527 7.172 1.00 89.44 174 ALA A CA 1
ATOM 1284 C C . ALA A 1 174 ? 1.104 10.957 7.353 1.00 89.44 174 ALA A C 1
ATOM 1286 O O . ALA A 1 174 ? 0.632 10.200 6.505 1.00 89.44 174 ALA A O 1
ATOM 1287 N N . MET A 1 175 ? 0.420 11.340 8.432 1.00 89.25 175 MET A N 1
ATOM 1288 C CA . MET A 1 175 ? -1.009 11.055 8.582 1.00 89.25 175 MET A CA 1
ATOM 1289 C C . MET A 1 175 ? -1.808 11.944 7.627 1.00 89.25 175 MET A C 1
ATOM 1291 O O . MET A 1 175 ? -1.472 13.116 7.447 1.00 89.25 175 MET A O 1
ATOM 1295 N N . VAL A 1 176 ? -2.872 11.400 7.043 1.00 86.19 176 VAL A N 1
ATOM 1296 C CA . VAL A 1 176 ? -3.910 12.198 6.382 1.00 86.19 176 VAL A CA 1
ATOM 1297 C C . VAL A 1 176 ? -5.050 12.358 7.393 1.00 86.19 176 VAL A C 1
ATOM 1299 O O . VAL A 1 176 ? -5.478 11.331 7.931 1.00 86.19 176 VAL A O 1
ATOM 1302 N N . PRO A 1 177 ? -5.489 13.595 7.701 1.00 75.88 177 PRO A N 1
ATOM 1303 C CA . PRO A 1 177 ? -6.559 13.840 8.667 1.00 75.88 177 PRO A CA 1
ATOM 1304 C C . PRO A 1 177 ? -7.862 13.144 8.258 1.00 75.88 177 PRO A C 1
ATOM 1306 O O . PRO A 1 177 ? -8.231 13.211 7.064 1.00 75.88 177 PRO A O 1
#

pLDDT: mean 83.3, std 15.65, range [40.53, 97.62]

Radius of gyration: 16.04 Å; chains: 1; bounding box: 44×29×47 Å

Foldseek 3Di:
DKDKDWDACPVHAFDIDIDIDDDDDPVFDKAAWDFLDVQQTWTAIARPVQGFGQWIDTDPFKIKGKDADDDDPPDPDDPPDAHDPRVLRCQLSNQHQVLQVVQPDDDDPDPPPDPCPVCVVVLVVQFGGSRSSSVVRNLVVVVVGHHHWIWMWMDGSRWIKIWTDDPPDDIDIDTDD

Sequence (177 aa):
MCTLILGRDVLGQGRVLLAANRDEDPARPADPPGVLMEHPRLVGGRDRRAGGTWLALREGRAVVALLNRRERSGGPAAAPERRSRGALVLEVAGVTVDEAAAGGERGEPGVRGGPWEASEPLLAATAPGLPRAALRRALAAVHEAPYGPFTLLFASPEACWLLALEPDRPPRVAMVP

Secondary structure (DSSP, 8-state):
--EEEEEESBTBTT-EEEEEE--S-TTS-BPPSEEEEETTEEEE-BBTTTS-BSEEEETTTEEEEEEEPPP-TTSSSPPTT---HHHHHHHHHS--HHHHHHHHHS-----TT-TTGGGHHHHHHSPTTHHHHHHHHHHHHHHHS---SEEEEEE-SS-EEEEEE-TTS--EEEEE-